Protein AF-A0A8R1TW25-F1 (afdb_monomer_lite)

Organism: Onchocerca volvulus (NCBI:txid6282)

Sequence (114 aa):
MEELETTRHPTLLLITYSAFYSAAFLLGLLGNTFAVLSVILHPQLRSSTDYLISSLATADLLIILFCLPTTLLNNLLTGYYYKFFFYLPGIQLILLYLNHIKLSLTYSNKFLKI

InterPro domains:
  IPR000276 G protein-coupled receptor, rhodopsin-like [PF00001] (31-79)
  IPR000276 G protein-coupled receptor, rhodopsin-like [PR00237] (16-40)
  IPR000276 G protein-coupled receptor, rhodopsin-like [PR00237] (49-70)
  IPR017452 GPCR, rhodopsin-like, 7TM [PS50262] (31-114)

pLDDT: mean 72.18, std 10.29, range [39.75, 86.56]

Foldseek 3Di:
DPPPVCVVCPVVVLVVVLVVLVVLLVLLLVLLVVLLVVCVVDVPPDDPVSVVLNVVSVVSNVCSVPVSVVVNVCCVPVVPDPPVVVVVVVVVSVVSVVSSVVSVVVVVVVVVVD

Radius of gyration: 18.36 Å; chains: 1; bounding box: 44×23×59 Å

Structure (mmCIF, N/CA/C/O backbone):
data_AF-A0A8R1TW25-F1
#
_entry.id   AF-A0A8R1TW25-F1
#
loop_
_atom_site.group_PDB
_atom_site.id
_atom_site.type_symbol
_atom_site.label_atom_id
_atom_site.label_alt_id
_atom_site.label_comp_id
_atom_site.label_asym_id
_atom_site.label_entity_id
_atom_site.label_seq_id
_atom_site.pdbx_PDB_ins_code
_atom_site.Cartn_x
_atom_site.Cartn_y
_atom_site.Cartn_z
_atom_site.occupancy
_atom_site.B_iso_or_equiv
_atom_site.auth_seq_id
_atom_site.auth_comp_id
_atom_site.auth_asym_id
_atom_site.auth_atom_id
_atom_site.pdbx_PDB_model_num
ATOM 1 N N . MET A 1 1 ? 15.867 6.153 -40.511 1.00 39.75 1 MET A N 1
ATOM 2 C CA . MET A 1 1 ? 16.606 6.652 -39.331 1.00 39.75 1 MET A CA 1
ATOM 3 C C . MET A 1 1 ? 15.606 6.966 -38.218 1.00 39.75 1 MET A C 1
ATOM 5 O O . MET A 1 1 ? 15.552 8.091 -37.756 1.00 39.75 1 MET A O 1
ATOM 9 N N . GLU A 1 2 ? 14.799 5.981 -37.808 1.00 52.12 2 GLU A N 1
ATOM 10 C CA . GLU A 1 2 ? 13.659 6.202 -36.892 1.00 52.12 2 GLU A CA 1
ATOM 11 C C . GLU A 1 2 ? 13.721 5.320 -35.633 1.00 52.12 2 GLU A C 1
ATOM 13 O O . GLU A 1 2 ? 12.876 5.410 -34.754 1.00 52.12 2 GLU A O 1
ATOM 18 N N . GLU A 1 3 ? 14.770 4.503 -35.494 1.00 54.66 3 GLU A N 1
ATOM 19 C CA . GLU A 1 3 ? 14.929 3.597 -34.348 1.00 54.66 3 GLU A CA 1
ATOM 20 C C . GLU A 1 3 ? 15.868 4.146 -33.256 1.00 54.66 3 GLU A C 1
ATOM 22 O O . GLU A 1 3 ? 15.961 3.564 -32.178 1.00 54.66 3 GLU A O 1
ATOM 27 N N . LEU A 1 4 ? 16.559 5.274 -33.487 1.00 48.50 4 LEU A N 1
ATOM 28 C CA . LEU A 1 4 ? 17.654 5.710 -32.604 1.00 48.50 4 LEU A CA 1
ATOM 29 C C . LEU A 1 4 ? 17.292 6.815 -31.593 1.00 48.50 4 LEU A C 1
ATOM 31 O O . LEU A 1 4 ? 17.975 6.941 -30.574 1.00 48.50 4 LEU A O 1
ATOM 35 N N . GLU A 1 5 ? 16.207 7.575 -31.788 1.00 51.94 5 GLU A N 1
ATOM 36 C CA . GLU A 1 5 ? 15.834 8.633 -30.827 1.00 51.94 5 GLU A CA 1
ATOM 37 C C . GLU A 1 5 ? 15.196 8.092 -29.532 1.00 51.94 5 GLU A C 1
ATOM 39 O O . GLU A 1 5 ? 15.172 8.786 -28.518 1.00 51.94 5 GLU A O 1
ATOM 44 N N . THR A 1 6 ? 14.806 6.810 -29.479 1.00 55.19 6 THR A N 1
ATOM 45 C CA . THR A 1 6 ? 14.230 6.193 -28.266 1.00 55.19 6 THR A CA 1
ATOM 46 C C . THR A 1 6 ? 15.244 6.005 -27.113 1.00 55.19 6 THR A C 1
ATOM 48 O O . THR A 1 6 ? 14.872 5.800 -25.958 1.00 55.19 6 THR A O 1
ATOM 51 N N . THR A 1 7 ? 16.549 6.139 -27.377 1.00 56.06 7 THR A N 1
ATOM 52 C CA . THR A 1 7 ? 17.622 5.829 -26.410 1.00 56.06 7 THR A CA 1
ATOM 53 C C . THR A 1 7 ? 17.793 6.848 -25.277 1.00 56.06 7 THR A C 1
ATOM 55 O O . THR A 1 7 ? 18.337 6.495 -24.231 1.00 56.06 7 THR A O 1
ATOM 58 N N . ARG A 1 8 ? 17.306 8.092 -25.421 1.00 55.66 8 ARG A N 1
ATOM 59 C CA . ARG A 1 8 ? 17.395 9.131 -24.364 1.00 55.66 8 ARG A CA 1
ATOM 60 C C . ARG A 1 8 ? 16.198 9.144 -23.408 1.00 55.66 8 ARG A C 1
ATOM 62 O O . ARG A 1 8 ? 16.253 9.796 -22.368 1.00 55.66 8 ARG A O 1
ATOM 69 N N . HIS A 1 9 ? 15.153 8.373 -23.707 1.00 56.88 9 HIS A N 1
ATOM 70 C CA . HIS A 1 9 ? 13.940 8.282 -22.896 1.00 56.88 9 HIS A CA 1
ATOM 71 C C . HIS A 1 9 ? 13.968 7.354 -21.663 1.00 56.88 9 HIS A C 1
ATOM 73 O O . HIS A 1 9 ? 13.048 7.499 -20.854 1.00 56.88 9 HIS A O 1
ATOM 79 N N . PRO A 1 10 ? 14.939 6.442 -21.417 1.00 63.06 10 PRO A N 1
ATOM 80 C CA . PRO A 1 10 ? 14.824 5.552 -20.266 1.00 63.06 10 PRO A CA 1
ATOM 81 C C . PRO A 1 10 ? 14.960 6.323 -18.948 1.00 63.06 10 PRO A C 1
ATOM 83 O O . PRO A 1 10 ? 14.210 6.062 -18.015 1.00 63.06 10 PRO A O 1
ATOM 86 N N . THR A 1 11 ? 15.842 7.326 -18.867 1.00 65.50 11 THR A N 1
ATOM 87 C CA . THR A 1 11 ? 16.049 8.093 -17.627 1.00 65.50 11 THR A CA 1
ATOM 88 C C . THR A 1 11 ? 14.899 9.044 -17.332 1.00 65.50 11 THR A C 1
ATOM 90 O O . THR A 1 11 ? 14.461 9.110 -16.189 1.00 65.50 11 THR A O 1
ATOM 93 N N . LEU A 1 12 ? 14.363 9.736 -18.345 1.00 73.94 12 LEU A N 1
ATOM 94 C CA . LEU A 1 12 ? 13.195 10.601 -18.165 1.00 73.94 12 LEU A CA 1
ATOM 95 C C . LEU A 1 12 ? 11.989 9.801 -17.685 1.00 73.94 12 LEU A C 1
ATOM 97 O O . LEU A 1 12 ? 11.374 10.192 -16.700 1.00 73.94 12 LEU A O 1
ATOM 101 N N . LEU A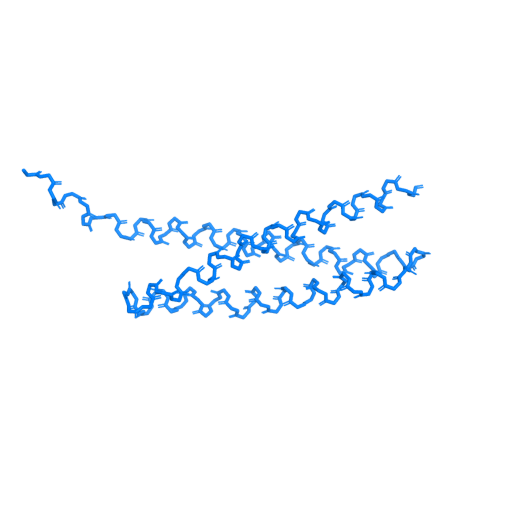 1 13 ? 11.702 8.654 -18.309 1.00 73.44 13 LEU A N 1
ATOM 102 C CA . LEU A 1 13 ? 10.625 7.779 -17.854 1.00 73.44 13 LEU A CA 1
ATOM 103 C C . LEU A 1 13 ? 10.852 7.340 -16.405 1.00 73.44 13 LEU A C 1
ATOM 105 O O . LEU A 1 13 ? 9.937 7.464 -15.601 1.00 73.44 13 LEU A O 1
ATOM 109 N N . LEU A 1 14 ? 12.059 6.901 -16.037 1.00 72.25 14 LEU A N 1
ATOM 110 C CA . LEU A 1 14 ? 12.377 6.517 -14.655 1.00 72.25 14 LEU A CA 1
ATOM 111 C C . LEU A 1 14 ? 12.202 7.674 -13.659 1.00 72.25 14 LEU A C 1
ATOM 113 O O . LEU A 1 14 ? 11.670 7.467 -12.568 1.00 72.25 14 LEU A O 1
ATOM 117 N N . ILE A 1 15 ? 12.603 8.895 -14.020 1.00 77.44 15 ILE A N 1
ATOM 118 C CA . ILE A 1 15 ? 12.430 10.084 -13.175 1.00 77.44 15 ILE A CA 1
ATOM 119 C C . ILE A 1 15 ? 10.943 10.410 -13.031 1.00 77.44 15 ILE A C 1
ATOM 121 O O . ILE A 1 15 ? 10.463 10.587 -11.916 1.00 77.44 15 ILE A O 1
ATOM 125 N N . THR A 1 16 ? 10.193 10.426 -14.133 1.00 80.12 16 THR A N 1
ATOM 126 C CA . THR A 1 16 ? 8.748 10.660 -14.106 1.00 80.12 16 THR A CA 1
ATOM 127 C C . THR A 1 16 ? 8.050 9.593 -13.265 1.00 80.12 16 THR A C 1
ATOM 129 O O . THR A 1 16 ? 7.323 9.938 -12.338 1.00 80.12 16 THR A O 1
ATOM 132 N N . TYR A 1 17 ? 8.325 8.306 -13.497 1.00 75.75 17 TYR A N 1
ATOM 133 C CA . TYR A 1 17 ? 7.772 7.213 -12.698 1.00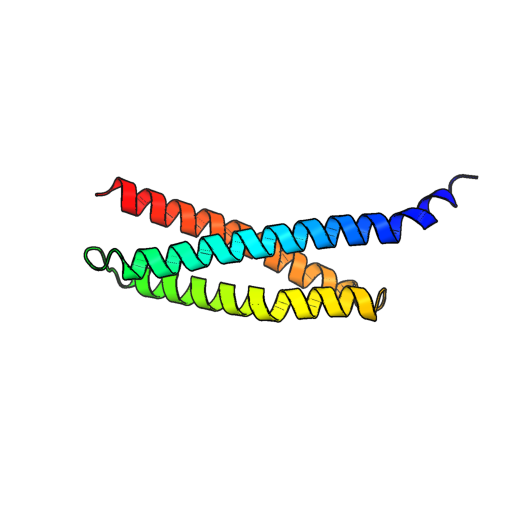 75.75 17 TYR A CA 1
ATOM 134 C C . TYR A 1 17 ? 8.133 7.358 -11.218 1.00 75.75 17 TYR A C 1
ATOM 136 O O . TYR A 1 17 ? 7.239 7.303 -10.380 1.00 75.75 17 TYR A O 1
ATOM 144 N N . SER A 1 18 ? 9.400 7.594 -10.872 1.00 77.44 18 SER A N 1
ATOM 145 C CA . SER A 1 18 ? 9.812 7.741 -9.468 1.00 77.44 18 SER A CA 1
ATOM 146 C C . SER A 1 18 ? 9.154 8.939 -8.776 1.00 77.44 18 SER A C 1
ATOM 148 O O . SER A 1 18 ? 8.753 8.815 -7.619 1.00 77.44 18 SER A O 1
ATOM 150 N N . ALA A 1 19 ? 8.960 10.058 -9.482 1.00 82.56 19 ALA A N 1
ATOM 151 C CA . ALA A 1 19 ? 8.225 11.216 -8.979 1.00 82.56 19 ALA A CA 1
ATOM 152 C C . ALA A 1 19 ? 6.736 10.908 -8.742 1.00 82.56 19 ALA A C 1
ATOM 154 O O . ALA A 1 19 ? 6.186 11.269 -7.705 1.00 82.56 19 ALA A O 1
ATOM 155 N N . PHE A 1 20 ? 6.077 10.196 -9.662 1.00 81.62 20 PHE A N 1
ATOM 156 C CA . PHE A 1 20 ? 4.692 9.754 -9.460 1.00 81.62 20 PHE A CA 1
ATOM 157 C C . PHE A 1 20 ? 4.569 8.767 -8.290 1.00 81.62 20 PHE A C 1
ATOM 159 O O . PHE A 1 20 ? 3.648 8.885 -7.482 1.00 81.62 20 PHE A O 1
ATOM 166 N N . TYR A 1 21 ? 5.512 7.830 -8.154 1.00 76.31 21 TYR A N 1
ATOM 167 C CA . TYR A 1 21 ? 5.550 6.878 -7.042 1.00 76.31 21 TYR A CA 1
ATOM 168 C C . TYR A 1 21 ? 5.778 7.569 -5.692 1.00 76.31 21 TYR A C 1
ATOM 170 O O . TYR A 1 21 ? 5.127 7.210 -4.713 1.00 76.31 21 TYR A O 1
ATOM 178 N N . SER A 1 22 ? 6.659 8.572 -5.620 1.00 80.75 22 SER A N 1
ATOM 179 C CA . SER A 1 22 ? 6.897 9.325 -4.382 1.00 80.75 22 SER A CA 1
ATOM 180 C C . SER A 1 22 ? 5.721 10.237 -4.020 1.00 80.75 22 SER A C 1
ATOM 182 O O . SER A 1 22 ? 5.356 10.335 -2.849 1.00 80.75 22 SER A O 1
ATOM 184 N N . ALA A 1 23 ? 5.053 10.840 -5.005 1.00 84.31 23 ALA A N 1
ATOM 185 C CA . ALA A 1 23 ? 3.818 11.582 -4.772 1.00 84.31 23 ALA A CA 1
ATOM 186 C C . ALA A 1 23 ? 2.707 10.662 -4.235 1.00 84.31 23 ALA A C 1
ATOM 188 O O . ALA A 1 23 ? 2.059 10.989 -3.241 1.00 84.31 23 ALA A O 1
ATOM 189 N N . ALA A 1 24 ? 2.530 9.480 -4.834 1.00 80.25 24 ALA A N 1
ATOM 190 C CA . ALA A 1 24 ? 1.583 8.475 -4.354 1.00 80.25 24 ALA A CA 1
ATOM 191 C C . ALA A 1 24 ? 1.936 7.966 -2.945 1.00 80.25 24 ALA A C 1
ATOM 193 O O . ALA A 1 24 ? 1.037 7.772 -2.129 1.00 80.25 24 ALA A O 1
ATOM 194 N N . PHE A 1 25 ? 3.228 7.813 -2.633 1.00 79.69 25 PHE A N 1
ATOM 195 C CA . PHE A 1 25 ? 3.721 7.485 -1.292 1.00 79.69 25 PHE A CA 1
ATOM 196 C C . PHE A 1 25 ? 3.288 8.533 -0.264 1.00 79.69 25 PHE A C 1
ATOM 198 O O . PHE A 1 25 ? 2.712 8.173 0.759 1.00 79.69 25 PHE A O 1
ATOM 205 N N . LEU A 1 26 ? 3.508 9.822 -0.545 1.00 84.75 26 LEU A N 1
ATOM 206 C CA . LEU A 1 26 ? 3.134 10.910 0.364 1.00 84.75 26 LEU A CA 1
ATOM 207 C C . LEU A 1 26 ? 1.617 11.013 0.545 1.00 84.75 26 LEU A C 1
ATOM 209 O O . LEU A 1 26 ? 1.145 11.141 1.673 1.00 84.75 26 LEU A O 1
ATOM 213 N N . LEU A 1 27 ? 0.851 10.913 -0.544 1.00 82.88 27 LEU A N 1
ATOM 214 C CA . LEU A 1 27 ? -0.612 10.919 -0.488 1.00 82.88 27 LEU A CA 1
ATOM 215 C C . LEU A 1 27 ? -1.148 9.721 0.306 1.00 82.88 27 LEU A C 1
ATOM 217 O O . LEU A 1 27 ? -2.007 9.892 1.168 1.00 82.88 27 LEU A O 1
ATOM 221 N N . GLY A 1 28 ? -0.602 8.525 0.069 1.00 76.38 28 GLY A N 1
ATOM 222 C CA . GLY A 1 28 ? -0.952 7.314 0.807 1.00 76.38 28 GLY A CA 1
ATOM 223 C C . GLY A 1 28 ? -0.601 7.409 2.293 1.00 76.38 28 GLY A C 1
ATOM 224 O O . GLY A 1 28 ? -1.405 7.019 3.137 1.00 76.38 28 GLY A O 1
ATOM 225 N N . LEU A 1 29 ? 0.557 7.980 2.636 1.00 82.06 29 LEU A N 1
ATOM 226 C CA . LEU A 1 29 ? 0.947 8.241 4.023 1.00 82.06 29 LEU A CA 1
ATOM 227 C C . LEU A 1 29 ? -0.022 9.199 4.711 1.00 82.06 29 LEU A C 1
ATOM 229 O O . LEU A 1 29 ? -0.528 8.884 5.787 1.00 82.06 29 LEU A O 1
ATOM 233 N N . LEU A 1 30 ? -0.306 10.344 4.089 1.00 84.50 30 LEU A N 1
ATOM 234 C CA . LEU A 1 30 ? -1.199 11.355 4.653 1.00 84.50 30 LEU A CA 1
ATOM 235 C C . LEU A 1 30 ? -2.615 10.807 4.851 1.00 84.50 30 LEU A C 1
ATOM 237 O O . LEU A 1 30 ? -3.181 10.958 5.932 1.00 84.50 30 LEU A O 1
ATOM 241 N N . GLY A 1 31 ? -3.164 10.115 3.852 1.00 76.81 31 GLY A N 1
ATOM 242 C CA . GLY A 1 31 ? -4.508 9.549 3.909 1.00 76.81 31 GLY A CA 1
ATOM 243 C C . GLY A 1 31 ? -4.695 8.473 4.968 1.00 76.81 31 GLY A C 1
ATOM 244 O O . GLY A 1 31 ? -5.657 8.516 5.736 1.00 76.81 31 GLY A O 1
ATOM 245 N N . ASN A 1 32 ? -3.760 7.523 5.051 1.00 80.12 32 ASN A N 1
ATOM 246 C CA . ASN A 1 32 ? -3.831 6.455 6.048 1.00 80.12 32 ASN A CA 1
ATOM 247 C C . ASN A 1 32 ? -3.529 6.970 7.462 1.00 80.12 32 ASN A C 1
ATOM 249 O O . ASN A 1 32 ? -4.158 6.535 8.424 1.00 80.12 32 ASN A O 1
ATOM 253 N N . THR A 1 33 ? -2.630 7.948 7.607 1.00 82.50 33 THR A N 1
ATOM 254 C CA . THR A 1 33 ? -2.398 8.600 8.907 1.00 82.50 33 THR A CA 1
ATOM 255 C C . THR A 1 33 ? -3.654 9.335 9.367 1.00 82.50 33 THR A C 1
ATOM 257 O O . THR A 1 33 ? -4.069 9.190 10.515 1.00 82.50 33 THR A O 1
ATOM 260 N N . PHE A 1 34 ? -4.310 10.069 8.463 1.00 80.75 34 PHE A N 1
ATOM 261 C CA . PHE A 1 34 ? -5.574 10.740 8.754 1.00 80.75 34 PHE A CA 1
ATOM 262 C C . PHE A 1 34 ? -6.673 9.748 9.152 1.00 80.75 34 PHE A C 1
ATOM 264 O O . PHE A 1 34 ? -7.438 10.007 10.078 1.00 80.75 34 PHE A O 1
ATOM 271 N N . ALA A 1 35 ? -6.714 8.581 8.511 1.00 76.06 35 ALA A N 1
ATOM 272 C CA . ALA A 1 35 ? -7.648 7.514 8.841 1.00 76.06 35 ALA A CA 1
ATOM 273 C C . ALA A 1 35 ? -7.464 6.979 10.267 1.00 76.06 35 ALA A C 1
ATOM 275 O O . ALA A 1 35 ? -8.419 6.928 11.048 1.00 76.06 35 ALA A O 1
ATOM 276 N N . VAL A 1 36 ? -6.226 6.638 10.632 1.00 79.56 36 VAL A N 1
ATOM 277 C CA . VAL A 1 36 ? -5.893 6.158 11.980 1.00 79.56 36 VAL A CA 1
ATOM 278 C C . VAL A 1 36 ? -6.188 7.240 13.020 1.00 79.56 36 VAL A C 1
ATOM 280 O O . VAL A 1 36 ? -6.837 6.959 14.029 1.00 79.56 36 VAL A O 1
ATOM 283 N N . LEU A 1 37 ? -5.795 8.491 12.754 1.00 81.81 37 LEU A N 1
ATOM 284 C CA . LEU A 1 37 ? -6.092 9.626 13.629 1.00 81.81 37 LEU A CA 1
ATOM 285 C C . LEU A 1 37 ? -7.598 9.820 13.807 1.00 81.81 37 LEU A C 1
ATOM 287 O O . LEU A 1 37 ? -8.055 9.979 14.930 1.00 81.81 37 LEU A O 1
ATOM 291 N N . SER A 1 38 ? -8.388 9.745 12.739 1.00 72.75 38 SER A N 1
ATOM 292 C CA . SER A 1 38 ? -9.839 9.922 12.810 1.00 72.75 38 SER A CA 1
ATOM 293 C C . SER A 1 38 ? -10.519 8.877 13.705 1.00 72.75 38 SER A C 1
ATOM 295 O O . SER A 1 38 ? -11.408 9.224 14.483 1.00 72.75 38 SER A O 1
ATOM 297 N N . VAL A 1 39 ? -10.059 7.620 13.679 1.00 75.31 39 VAL A N 1
ATOM 298 C CA . VAL A 1 39 ? -10.561 6.544 14.564 1.00 75.31 39 VAL A CA 1
ATOM 299 C C . VAL A 1 39 ? -10.188 6.789 16.032 1.00 75.31 39 VAL A C 1
ATOM 301 O O . VAL A 1 39 ? -10.954 6.452 16.944 1.00 75.31 39 VAL A O 1
ATOM 304 N N . ILE A 1 40 ? -9.022 7.395 16.276 1.00 73.88 40 ILE A N 1
ATOM 305 C CA . ILE A 1 40 ? -8.601 7.812 17.618 1.00 73.88 40 ILE A CA 1
ATOM 306 C C . ILE A 1 40 ? -9.443 9.006 18.091 1.00 73.88 40 ILE A C 1
ATOM 308 O O . ILE A 1 40 ? -9.931 8.982 19.220 1.00 73.88 40 ILE A O 1
ATOM 312 N N . LEU A 1 41 ? -9.648 10.007 17.227 1.00 78.31 41 LEU A N 1
ATOM 313 C CA . LEU A 1 41 ? -10.353 11.258 17.526 1.00 78.31 41 LEU A CA 1
ATOM 314 C C . LEU A 1 41 ? -11.868 11.079 17.696 1.00 78.31 41 LEU A C 1
ATOM 316 O O . LEU A 1 41 ? -12.459 11.789 18.505 1.00 78.31 41 LEU A O 1
ATOM 320 N N . HIS A 1 42 ? -12.495 10.118 17.006 1.00 69.88 42 HIS A N 1
ATOM 321 C CA . HIS A 1 42 ? -13.939 9.861 17.096 1.00 69.88 42 HIS A CA 1
ATOM 322 C C . HIS A 1 42 ? -14.259 8.463 17.666 1.00 69.88 42 HIS A C 1
ATOM 324 O O . HIS A 1 42 ? -14.731 7.583 16.942 1.00 69.88 42 HIS A O 1
ATOM 330 N N . PRO A 1 43 ? -14.069 8.228 18.983 1.00 64.31 43 PRO A N 1
ATOM 331 C CA . PRO A 1 43 ? -14.419 6.960 19.623 1.00 64.31 43 PRO A CA 1
ATOM 332 C C . PRO A 1 43 ? -15.917 6.653 19.647 1.00 64.31 43 PRO A C 1
ATOM 334 O O . PRO A 1 43 ? -16.312 5.497 19.770 1.00 64.31 43 PRO A O 1
ATOM 337 N N . GLN A 1 44 ? -16.748 7.693 19.597 1.00 64.25 44 GLN A N 1
ATOM 338 C CA . GLN A 1 44 ? -18.164 7.628 19.965 1.00 64.25 44 GLN A CA 1
ATOM 339 C C . GLN A 1 44 ? -19.023 6.842 18.960 1.00 64.25 44 GLN A C 1
ATOM 341 O O . GLN A 1 44 ? -20.069 6.325 19.331 1.00 64.25 44 GLN A O 1
ATOM 346 N N . LEU A 1 45 ? -18.558 6.691 17.713 1.00 58.62 45 LEU A N 1
ATOM 347 C CA . LEU A 1 45 ? -19.219 5.922 16.648 1.00 58.62 45 LEU A CA 1
ATOM 348 C C . LEU A 1 45 ? -18.486 4.606 16.325 1.00 58.62 45 LEU A C 1
ATOM 350 O O . LEU A 1 45 ? -18.625 4.096 15.210 1.00 58.62 45 LEU A O 1
ATOM 354 N N . ARG A 1 46 ? -17.685 4.078 17.269 1.00 60.22 46 ARG A N 1
ATOM 355 C CA . ARG A 1 46 ? -16.894 2.851 17.086 1.00 60.22 46 ARG A CA 1
ATOM 356 C C . ARG A 1 46 ? -17.798 1.646 16.855 1.00 60.22 46 ARG A C 1
ATOM 358 O O . ARG A 1 46 ? -18.352 1.072 17.788 1.00 60.22 46 ARG A O 1
ATOM 365 N N . SER A 1 47 ? -17.887 1.234 15.600 1.00 71.38 47 SER A N 1
ATOM 366 C CA . SER A 1 47 ? -18.310 -0.116 15.237 1.00 71.38 47 SER A CA 1
ATOM 367 C C . SER A 1 47 ? -17.073 -1.002 15.072 1.00 71.38 47 SER A C 1
ATOM 369 O O . SER A 1 47 ? -15.971 -0.501 14.844 1.00 71.38 47 SER A O 1
ATOM 371 N N . SER A 1 48 ? -17.239 -2.325 15.132 1.00 76.38 48 SER A N 1
ATOM 372 C CA . SER A 1 48 ? -16.188 -3.315 14.837 1.00 76.38 48 SER A CA 1
ATOM 373 C C . SER A 1 48 ? -15.471 -3.024 13.507 1.00 76.38 48 SER A C 1
ATOM 375 O O . SER A 1 48 ? -14.277 -3.280 13.362 1.00 76.38 48 SER A O 1
ATOM 377 N N . THR A 1 49 ? -16.189 -2.417 12.557 1.00 79.69 49 THR A N 1
ATOM 378 C CA . THR A 1 49 ? -15.680 -1.979 11.253 1.00 79.69 49 THR A CA 1
ATOM 379 C C . THR A 1 49 ? -14.569 -0.927 11.353 1.00 79.69 49 THR A C 1
ATOM 381 O O . THR A 1 49 ? -13.665 -0.934 10.526 1.00 79.69 49 THR A O 1
ATOM 384 N N . ASP A 1 50 ? -14.568 -0.051 12.361 1.00 77.75 50 ASP A N 1
ATOM 385 C CA . ASP A 1 50 ? -13.556 1.013 12.483 1.00 77.75 50 ASP A CA 1
ATOM 386 C C . ASP A 1 50 ? -12.187 0.482 12.883 1.00 77.75 50 ASP A C 1
ATOM 388 O O . ASP A 1 50 ? -11.163 0.944 12.379 1.00 77.75 50 ASP A O 1
ATOM 392 N N . TYR A 1 51 ? -12.167 -0.526 13.756 1.00 79.88 51 TYR A N 1
ATOM 393 C CA . TYR A 1 51 ? -10.941 -1.238 14.098 1.00 79.88 51 TYR A CA 1
ATOM 394 C C . TYR A 1 51 ? -10.383 -1.976 12.882 1.00 79.88 51 TYR A C 1
ATOM 396 O O . TYR A 1 51 ? -9.177 -1.926 12.645 1.00 79.88 51 TYR A O 1
ATOM 404 N N . LEU A 1 52 ? -11.260 -2.587 12.076 1.00 82.62 52 LEU A N 1
ATOM 405 C CA . LEU A 1 52 ? -10.862 -3.239 10.831 1.00 82.62 52 LEU A CA 1
ATOM 406 C C . LEU A 1 52 ? -10.249 -2.230 9.847 1.00 82.62 52 LEU A C 1
ATOM 408 O O . LEU A 1 52 ? -9.145 -2.460 9.361 1.00 82.62 52 LEU A O 1
ATOM 412 N N . ILE A 1 53 ? -10.908 -1.089 9.614 1.00 81.81 53 ILE A N 1
ATOM 413 C CA . ILE A 1 53 ? -10.410 -0.024 8.726 1.00 81.81 53 ILE A CA 1
ATOM 414 C C . ILE A 1 53 ? -9.070 0.529 9.226 1.00 81.81 53 ILE A C 1
ATOM 416 O O . ILE A 1 53 ? -8.142 0.677 8.436 1.00 81.81 53 ILE A O 1
ATOM 420 N N . SER A 1 54 ? -8.941 0.789 10.530 1.00 82.00 54 SER A N 1
ATOM 421 C CA . SER A 1 54 ? -7.693 1.281 11.125 1.00 82.00 54 SER A CA 1
ATOM 422 C C . SER A 1 54 ? -6.550 0.274 10.970 1.00 82.00 54 SER A C 1
ATOM 424 O O . SER A 1 54 ? -5.458 0.645 10.552 1.00 82.00 54 SER A O 1
ATOM 426 N N . SER A 1 55 ? -6.806 -1.014 11.226 1.00 84.50 55 SER A N 1
ATOM 427 C CA . SER A 1 55 ? -5.800 -2.073 11.053 1.00 84.50 55 SER A CA 1
ATOM 428 C C . SER A 1 55 ? -5.373 -2.268 9.595 1.00 84.50 55 SER A C 1
ATOM 430 O O . SER A 1 55 ? -4.214 -2.566 9.317 1.00 84.50 55 SER A O 1
ATOM 432 N N . LEU A 1 56 ? -6.296 -2.059 8.652 1.00 83.31 56 LEU A N 1
ATOM 433 C CA . LEU A 1 56 ? -5.990 -2.095 7.228 1.00 83.31 56 LEU A CA 1
ATOM 434 C C . LEU A 1 56 ? -5.137 -0.883 6.827 1.00 83.31 56 LEU A C 1
ATOM 436 O O . LEU A 1 56 ? -4.143 -1.043 6.128 1.00 83.31 56 LEU A O 1
ATOM 440 N N . ALA A 1 57 ? -5.463 0.306 7.341 1.00 84.00 57 ALA A N 1
ATOM 441 C CA . ALA A 1 57 ? -4.687 1.521 7.109 1.00 84.00 57 ALA A CA 1
ATOM 442 C C . ALA A 1 57 ? -3.259 1.424 7.680 1.00 84.00 57 ALA A C 1
ATOM 444 O O . ALA A 1 57 ? -2.309 1.886 7.048 1.00 84.00 57 ALA A O 1
ATOM 445 N N . THR A 1 58 ? -3.071 0.802 8.852 1.00 83.75 58 THR A N 1
ATOM 446 C CA . THR A 1 58 ? -1.727 0.574 9.414 1.00 83.75 58 THR A CA 1
ATOM 447 C C . THR A 1 58 ? -0.931 -0.459 8.619 1.00 83.75 58 THR A C 1
ATOM 449 O O . THR A 1 58 ? 0.271 -0.271 8.423 1.00 83.75 58 THR A O 1
ATOM 452 N N . ALA A 1 59 ? -1.576 -1.516 8.115 1.00 86.56 59 ALA A N 1
ATOM 453 C CA . ALA A 1 59 ? -0.938 -2.473 7.215 1.00 86.56 59 ALA A CA 1
ATOM 454 C C . ALA A 1 59 ? -0.494 -1.803 5.903 1.00 86.56 59 ALA A C 1
ATOM 456 O O . ALA A 1 59 ? 0.654 -1.974 5.486 1.00 86.56 59 ALA A O 1
ATOM 457 N N . ASP A 1 60 ? -1.356 -0.977 5.306 1.00 85.69 60 ASP A N 1
ATOM 458 C CA . ASP A 1 60 ? -1.037 -0.212 4.100 1.00 85.69 60 ASP A CA 1
ATOM 459 C C . ASP A 1 60 ? 0.136 0.753 4.348 1.00 85.69 60 A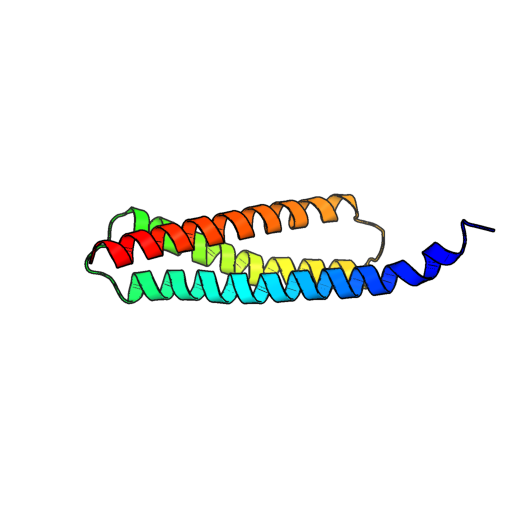SP A C 1
ATOM 461 O O . ASP A 1 60 ? 1.042 0.830 3.521 1.00 85.69 60 ASP A O 1
ATOM 465 N N . LEU A 1 61 ? 0.203 1.418 5.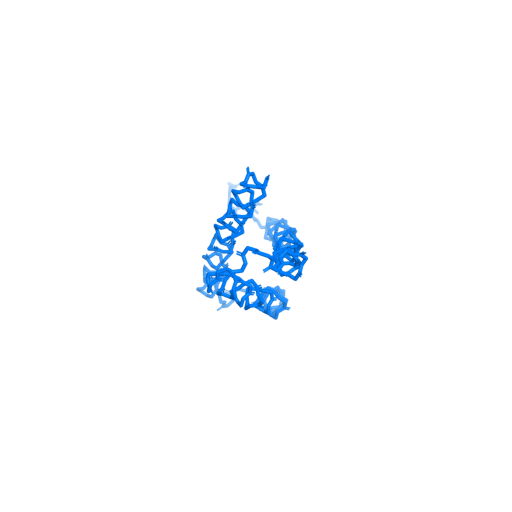510 1.00 81.88 61 LEU A N 1
ATOM 466 C CA . LEU A 1 61 ? 1.345 2.262 5.895 1.00 81.88 61 LEU A CA 1
ATOM 467 C C . LEU A 1 61 ? 2.664 1.489 5.971 1.00 81.88 61 LEU A C 1
ATOM 469 O O . LEU A 1 61 ? 3.675 1.981 5.474 1.00 81.88 61 LEU A O 1
ATOM 473 N N . LEU A 1 62 ? 2.675 0.291 6.565 1.00 83.62 62 LEU A N 1
ATOM 474 C CA . LEU A 1 62 ? 3.881 -0.542 6.633 1.00 83.62 62 LEU A CA 1
ATOM 475 C C . LEU A 1 62 ? 4.330 -0.977 5.238 1.00 83.62 62 LEU A C 1
ATOM 477 O O . LEU A 1 62 ? 5.518 -0.912 4.923 1.00 83.62 62 LEU A O 1
ATOM 481 N N . ILE A 1 63 ? 3.387 -1.377 4.383 1.00 81.44 63 ILE A N 1
ATOM 482 C CA . ILE A 1 63 ? 3.691 -1.758 3.002 1.00 81.44 63 ILE A CA 1
ATOM 483 C C . ILE A 1 63 ? 4.240 -0.553 2.239 1.00 81.44 63 ILE A C 1
ATOM 485 O O . ILE A 1 63 ? 5.280 -0.668 1.606 1.00 81.44 63 ILE A O 1
ATOM 489 N N . ILE A 1 64 ? 3.607 0.615 2.328 1.00 79.44 64 ILE A N 1
ATOM 490 C CA . ILE A 1 64 ? 4.094 1.850 1.701 1.00 79.44 64 ILE A CA 1
ATOM 491 C C . ILE A 1 64 ? 5.510 2.175 2.194 1.00 79.44 64 ILE A C 1
ATOM 493 O O . ILE A 1 64 ? 6.400 2.406 1.378 1.00 79.44 64 ILE A O 1
ATOM 497 N N . LEU A 1 65 ? 5.736 2.145 3.511 1.00 81.88 65 LEU A N 1
ATOM 498 C CA . LEU A 1 65 ? 7.000 2.530 4.137 1.00 81.88 65 LEU A CA 1
ATOM 499 C C . LEU A 1 65 ? 8.152 1.576 3.813 1.00 81.88 65 LEU A C 1
ATOM 501 O O . LEU A 1 65 ? 9.268 2.047 3.632 1.00 81.88 65 LEU A O 1
ATOM 505 N N . PHE A 1 66 ? 7.912 0.266 3.730 1.00 82.88 66 PHE A N 1
ATOM 506 C CA . PHE A 1 66 ? 8.968 -0.721 3.476 1.00 82.88 66 PHE A CA 1
ATOM 507 C C . PHE A 1 66 ? 9.053 -1.151 2.007 1.00 82.88 66 PHE A C 1
ATOM 509 O O . PHE A 1 66 ? 10.144 -1.248 1.454 1.00 82.88 66 PHE A O 1
ATOM 516 N N . CYS A 1 67 ? 7.924 -1.385 1.338 1.00 80.00 67 CYS A N 1
ATOM 517 C CA . CYS A 1 67 ? 7.901 -1.931 -0.020 1.00 80.00 67 CYS A CA 1
ATOM 518 C C . CYS A 1 67 ? 8.306 -0.898 -1.078 1.00 80.00 67 CYS A C 1
ATOM 520 O O . CYS A 1 67 ? 9.074 -1.229 -1.987 1.00 80.00 67 CYS A O 1
ATOM 522 N N . LEU A 1 68 ? 7.837 0.353 -0.976 1.00 75.81 68 LEU A N 1
ATOM 523 C CA . LEU A 1 68 ? 8.165 1.376 -1.974 1.00 75.81 68 LEU A CA 1
ATOM 524 C C . LEU A 1 68 ? 9.653 1.749 -2.017 1.00 75.81 68 LEU A C 1
ATOM 526 O O . LEU A 1 68 ? 10.193 1.758 -3.125 1.00 75.81 68 LEU A O 1
ATOM 530 N N . PRO A 1 69 ? 10.365 1.991 -0.897 1.00 77.56 69 PRO A N 1
ATOM 531 C CA . PRO A 1 69 ? 11.800 2.258 -0.972 1.00 77.56 69 PRO A CA 1
ATOM 532 C C . PRO A 1 69 ? 12.596 1.048 -1.460 1.00 77.56 69 PRO A C 1
ATOM 534 O O . PRO A 1 69 ? 13.504 1.228 -2.267 1.00 77.56 69 PRO A O 1
ATOM 537 N N . THR A 1 70 ? 12.241 -0.181 -1.062 1.00 79.44 70 THR A N 1
ATOM 538 C CA . THR A 1 70 ? 12.881 -1.389 -1.612 1.00 79.44 70 THR A CA 1
ATOM 539 C C . THR A 1 70 ? 12.665 -1.495 -3.120 1.00 79.44 70 THR A C 1
ATOM 541 O O . THR A 1 70 ? 13.594 -1.827 -3.854 1.00 79.44 70 THR A O 1
ATOM 544 N N . THR A 1 71 ? 11.468 -1.160 -3.603 1.00 73.81 71 THR A N 1
ATOM 545 C CA . THR A 1 71 ? 11.146 -1.172 -5.035 1.00 73.81 71 THR A CA 1
ATOM 546 C C . THR A 1 71 ? 11.916 -0.092 -5.788 1.00 73.81 71 THR A C 1
ATOM 548 O O . THR A 1 71 ? 12.495 -0.376 -6.834 1.00 73.81 71 THR A O 1
ATOM 551 N N . LEU A 1 72 ? 11.969 1.136 -5.269 1.00 72.25 72 LEU A N 1
ATOM 552 C CA . LEU A 1 72 ? 12.727 2.227 -5.881 1.00 72.25 72 LEU A CA 1
ATOM 553 C C . LEU A 1 72 ? 14.224 1.901 -5.925 1.00 72.25 72 LEU A C 1
ATOM 555 O O . LEU A 1 72 ? 14.852 2.045 -6.971 1.00 72.25 72 LEU A O 1
ATOM 559 N N . LEU A 1 73 ? 14.780 1.400 -4.819 1.00 75.88 73 LEU A N 1
ATOM 560 C CA . LEU A 1 73 ? 16.179 0.993 -4.738 1.00 75.88 73 LEU A CA 1
ATOM 561 C C . LEU A 1 73 ? 16.495 -0.137 -5.727 1.00 75.88 73 LEU A C 1
ATOM 563 O O . LEU A 1 73 ? 17.500 -0.064 -6.425 1.00 75.88 73 LEU A O 1
ATOM 567 N N . ASN A 1 74 ? 15.626 -1.145 -5.847 1.00 71.69 74 ASN A N 1
ATOM 568 C CA . ASN A 1 74 ? 15.788 -2.222 -6.827 1.00 71.69 74 ASN A CA 1
ATOM 569 C C . ASN A 1 74 ? 15.741 -1.688 -8.270 1.00 71.69 74 ASN A C 1
ATOM 571 O O . ASN A 1 74 ? 16.594 -2.035 -9.085 1.00 71.69 74 ASN A O 1
ATOM 575 N N . ASN A 1 75 ? 14.814 -0.775 -8.574 1.00 69.19 75 ASN A N 1
ATOM 576 C CA . ASN A 1 75 ? 14.743 -0.136 -9.890 1.00 69.19 75 ASN A CA 1
ATOM 577 C C . ASN A 1 75 ? 16.021 0.643 -10.234 1.00 69.19 75 ASN A C 1
ATOM 579 O O . ASN A 1 75 ? 16.496 0.552 -11.365 1.00 69.19 75 ASN A O 1
ATOM 583 N N . LEU A 1 76 ? 16.602 1.361 -9.266 1.00 69.19 76 LEU A N 1
ATOM 584 C CA . LEU A 1 76 ? 17.860 2.090 -9.453 1.00 69.19 76 LEU A CA 1
ATOM 585 C C . LEU A 1 76 ? 19.069 1.154 -9.595 1.00 69.19 76 LEU A C 1
ATOM 587 O O . LEU A 1 76 ? 19.921 1.391 -10.445 1.00 69.19 76 LEU A O 1
ATOM 591 N N . LEU A 1 77 ? 19.156 0.104 -8.772 1.00 70.81 77 LEU A N 1
ATOM 592 C CA . LEU A 1 77 ? 20.324 -0.780 -8.723 1.00 70.81 77 LEU A CA 1
ATOM 593 C C . LEU A 1 77 ? 20.338 -1.842 -9.827 1.00 70.81 77 LEU A C 1
ATOM 595 O O . LEU A 1 77 ? 21.413 -2.253 -10.254 1.00 70.81 77 LEU A O 1
ATOM 599 N N . THR A 1 78 ? 19.178 -2.344 -10.257 1.00 62.56 78 THR A N 1
ATOM 600 C CA . THR A 1 78 ? 19.106 -3.549 -11.101 1.00 62.56 78 THR A CA 1
ATOM 601 C C . THR A 1 78 ? 18.551 -3.305 -12.504 1.00 62.56 78 THR A C 1
ATOM 603 O O . THR A 1 78 ? 18.710 -4.189 -13.341 1.00 62.56 78 THR A O 1
ATOM 606 N N . GLY A 1 79 ? 17.993 -2.121 -12.799 1.00 58.25 79 GLY A N 1
ATOM 607 C CA . GLY A 1 79 ? 17.781 -1.519 -14.132 1.00 58.25 79 GLY A CA 1
ATOM 608 C C . GLY A 1 79 ? 16.942 -2.265 -15.188 1.00 58.25 79 GLY A C 1
ATOM 609 O O . GLY A 1 79 ? 16.219 -1.628 -15.945 1.00 58.25 79 GLY A O 1
ATOM 610 N N . TYR A 1 80 ? 17.011 -3.593 -15.282 1.00 54.91 80 TYR A N 1
ATOM 611 C CA . TYR A 1 80 ? 16.486 -4.373 -16.402 1.00 54.91 80 TYR A CA 1
ATOM 612 C C . TYR A 1 80 ? 16.016 -5.792 -16.032 1.00 54.91 80 TYR A C 1
ATOM 614 O O . TYR A 1 80 ? 15.153 -6.325 -16.729 1.00 54.91 80 TYR A O 1
ATOM 622 N N . TYR A 1 81 ? 16.504 -6.409 -14.947 1.00 53.97 81 TYR A N 1
ATOM 623 C CA . TYR A 1 81 ? 16.352 -7.867 -14.764 1.00 53.97 81 TYR A CA 1
ATOM 624 C C . TYR A 1 81 ? 15.069 -8.350 -14.063 1.00 53.97 81 TYR A C 1
ATOM 626 O O . TYR A 1 81 ? 14.836 -9.553 -14.009 1.00 53.97 81 TYR A O 1
ATOM 634 N N . TYR A 1 82 ? 14.179 -7.456 -13.615 1.00 49.94 82 TYR A N 1
ATOM 635 C CA . TYR A 1 82 ? 12.927 -7.855 -12.948 1.00 49.94 82 TYR A CA 1
ATOM 636 C C . TYR A 1 82 ? 11.680 -7.111 -13.454 1.00 49.94 82 TYR A C 1
ATOM 638 O O . TYR A 1 82 ? 10.800 -6.760 -12.670 1.00 49.94 82 TYR A O 1
ATOM 646 N N . LYS A 1 83 ? 11.539 -6.920 -14.777 1.00 53.34 83 LYS A N 1
ATOM 647 C CA . LYS A 1 83 ? 10.306 -6.365 -15.388 1.00 53.34 83 LYS A CA 1
ATOM 648 C C . LYS A 1 83 ? 9.025 -7.100 -14.957 1.00 53.34 83 LYS A C 1
ATOM 650 O O . LYS A 1 83 ? 7.978 -6.475 -14.841 1.00 53.34 83 LYS A O 1
ATOM 655 N N . PHE A 1 84 ? 9.095 -8.400 -14.664 1.00 56.38 84 PHE A N 1
ATOM 656 C CA . PHE A 1 84 ? 7.938 -9.165 -14.179 1.00 56.38 84 PHE A CA 1
ATOM 657 C C . PHE A 1 84 ? 7.522 -8.766 -12.752 1.00 56.38 84 PHE A C 1
ATOM 659 O O . PHE A 1 84 ? 6.334 -8.651 -12.459 1.00 56.38 84 PHE A O 1
ATOM 666 N N . PHE A 1 85 ? 8.494 -8.446 -11.891 1.00 53.84 85 PHE A N 1
ATOM 667 C CA . PHE A 1 85 ? 8.235 -7.897 -10.560 1.00 53.84 85 PHE A CA 1
ATOM 668 C C . PHE A 1 85 ? 7.828 -6.418 -10.608 1.00 53.84 85 PHE A C 1
ATOM 670 O O . PHE A 1 85 ? 7.418 -5.894 -9.590 1.00 53.84 85 PHE A O 1
ATOM 677 N N . PHE A 1 86 ? 7.899 -5.737 -11.760 1.00 54.94 86 PHE A N 1
ATOM 678 C CA . PHE A 1 86 ? 7.479 -4.337 -11.912 1.00 54.94 86 PHE A CA 1
ATOM 679 C C . PHE A 1 86 ? 5.953 -4.180 -12.048 1.00 54.94 86 PHE A C 1
ATOM 681 O O . PHE A 1 86 ? 5.392 -3.169 -11.627 1.00 54.94 86 PHE A O 1
ATOM 688 N N . TYR A 1 87 ? 5.252 -5.191 -12.576 1.00 58.78 87 TYR A N 1
ATOM 689 C CA . TYR A 1 87 ? 3.785 -5.163 -12.675 1.00 58.78 87 TYR A CA 1
ATOM 690 C C . TYR A 1 87 ? 3.092 -5.388 -11.325 1.00 58.78 87 TYR A C 1
ATOM 692 O O . TYR A 1 87 ? 2.053 -4.784 -11.068 1.00 58.78 87 TYR A O 1
ATOM 700 N N . LEU A 1 88 ? 3.682 -6.205 -10.446 1.00 61.50 88 LEU A N 1
ATOM 701 C CA . LEU A 1 88 ? 3.186 -6.445 -9.084 1.00 61.50 88 LEU A CA 1
ATOM 702 C C . LEU A 1 88 ? 2.980 -5.151 -8.264 1.00 61.50 88 LEU A C 1
ATOM 704 O O . LEU A 1 88 ? 1.866 -4.938 -7.788 1.00 61.50 88 LEU A O 1
ATOM 708 N N . PRO A 1 89 ? 3.973 -4.249 -8.126 1.00 60.06 89 PRO A N 1
ATOM 709 C CA . PRO A 1 89 ? 3.816 -2.994 -7.407 1.00 60.06 89 PRO A CA 1
ATOM 710 C C . PRO A 1 89 ? 2.919 -2.013 -8.160 1.00 60.06 89 PRO A C 1
ATOM 712 O O . PRO A 1 89 ? 2.223 -1.242 -7.511 1.00 60.06 89 PRO A O 1
ATOM 715 N N . GLY A 1 90 ? 2.857 -2.063 -9.497 1.00 67.94 90 GLY A N 1
ATOM 716 C CA . GLY A 1 90 ? 1.891 -1.270 -10.262 1.00 67.94 90 GLY A CA 1
ATOM 717 C C . GLY A 1 90 ? 0.442 -1.624 -9.907 1.00 67.94 90 GLY A C 1
ATOM 718 O O . GLY A 1 90 ? -0.364 -0.738 -9.626 1.00 67.94 90 GLY A O 1
ATOM 719 N N . ILE A 1 91 ? 0.123 -2.922 -9.837 1.00 71.06 91 ILE A N 1
ATOM 720 C CA . ILE A 1 91 ? -1.185 -3.410 -9.374 1.0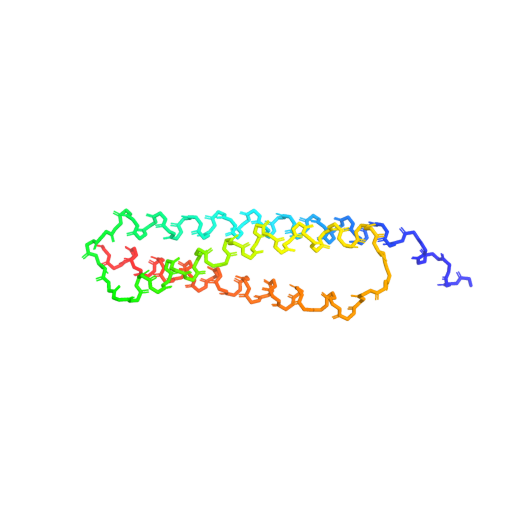0 71.06 91 ILE A CA 1
ATOM 721 C C . ILE A 1 91 ? -1.405 -3.032 -7.905 1.00 71.06 91 ILE A C 1
ATOM 723 O O . ILE A 1 91 ? -2.472 -2.522 -7.569 1.00 71.06 91 ILE A O 1
ATOM 727 N N . GLN A 1 92 ? -0.399 -3.215 -7.041 1.00 73.00 92 GLN A N 1
ATOM 728 C CA . GLN A 1 92 ? -0.466 -2.819 -5.629 1.00 73.00 92 GLN A CA 1
ATOM 729 C C . GLN A 1 92 ? -0.772 -1.322 -5.479 1.00 73.00 92 GLN A C 1
ATOM 731 O O . GLN A 1 92 ? -1.572 -0.945 -4.631 1.00 73.00 92 GLN A O 1
ATOM 736 N N . LEU A 1 93 ? -0.178 -0.468 -6.317 1.00 71.06 93 LEU A N 1
ATOM 737 C CA . LEU A 1 93 ? -0.380 0.977 -6.293 1.00 71.06 93 LEU A CA 1
ATOM 738 C C . LEU A 1 93 ? -1.787 1.360 -6.763 1.00 71.06 9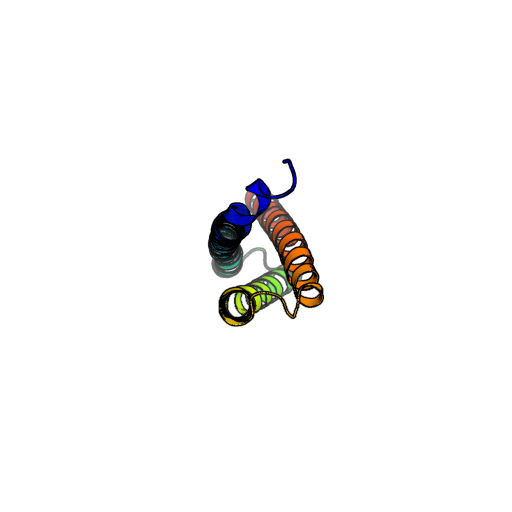3 LEU A C 1
ATOM 740 O O . LEU A 1 93 ? -2.411 2.229 -6.159 1.00 71.06 93 LEU A O 1
ATOM 744 N N . ILE A 1 94 ? -2.324 0.679 -7.780 1.00 76.88 94 ILE A N 1
ATOM 745 C CA . ILE A 1 94 ? -3.726 0.844 -8.192 1.00 76.88 94 ILE A CA 1
ATOM 746 C C . ILE A 1 94 ? -4.665 0.420 -7.058 1.00 76.88 94 ILE A C 1
ATOM 748 O O . ILE A 1 94 ? -5.584 1.161 -6.714 1.00 76.88 94 ILE A O 1
ATOM 752 N N . LEU A 1 95 ? -4.428 -0.740 -6.439 1.00 78.62 95 LEU A N 1
ATOM 753 C CA . LEU A 1 95 ? -5.223 -1.217 -5.304 1.00 78.62 95 LEU A CA 1
ATOM 754 C C . LEU A 1 95 ? -5.141 -0.255 -4.115 1.00 78.62 95 LEU A C 1
ATOM 756 O O . LEU A 1 95 ? -6.167 0.052 -3.515 1.00 78.62 95 LEU A O 1
ATOM 760 N N . LEU A 1 96 ? -3.954 0.276 -3.824 1.00 74.25 96 LEU A N 1
ATOM 761 C CA . LEU A 1 96 ? -3.746 1.274 -2.782 1.00 74.25 96 LEU A CA 1
ATOM 762 C C . LEU A 1 96 ? -4.524 2.560 -3.078 1.00 74.25 96 LEU A C 1
ATOM 764 O O . LEU A 1 96 ? -5.192 3.099 -2.198 1.00 74.25 96 LEU A O 1
ATOM 768 N N . TYR A 1 97 ? -4.482 3.034 -4.323 1.00 76.69 97 TYR A N 1
ATOM 769 C CA . TYR A 1 97 ? -5.236 4.208 -4.748 1.00 76.69 97 TYR A CA 1
ATOM 770 C C . TYR A 1 97 ? -6.750 3.995 -4.585 1.00 76.69 97 TYR A C 1
ATOM 772 O O . TYR A 1 97 ? -7.454 4.854 -4.050 1.00 76.69 97 TYR A O 1
ATOM 780 N N . LEU A 1 98 ? -7.252 2.813 -4.958 1.00 79.19 98 LEU A N 1
ATOM 781 C CA . LEU A 1 98 ? -8.651 2.432 -4.755 1.00 79.19 98 LEU A CA 1
ATOM 782 C C . LEU A 1 98 ? -9.016 2.333 -3.266 1.00 79.19 98 LEU A C 1
ATOM 784 O O . LEU A 1 98 ? -10.094 2.785 -2.873 1.00 79.19 98 LEU A O 1
ATOM 788 N N . ASN A 1 99 ? -8.138 1.770 -2.432 1.00 79.56 99 ASN A N 1
ATOM 789 C CA . ASN A 1 99 ? -8.336 1.682 -0.985 1.00 79.56 99 ASN A CA 1
ATOM 790 C C . ASN A 1 99 ? -8.399 3.072 -0.353 1.00 79.56 99 ASN A C 1
ATOM 792 O O . ASN A 1 99 ? -9.306 3.331 0.432 1.00 79.56 99 ASN A O 1
ATOM 796 N N . HIS A 1 100 ? -7.516 3.986 -0.754 1.00 75.12 100 HIS A N 1
ATOM 797 C CA . HIS A 1 100 ? -7.499 5.361 -0.264 1.00 75.12 100 HIS A CA 1
ATOM 798 C C . HIS A 1 100 ? -8.811 6.099 -0.567 1.00 75.12 100 HIS A C 1
ATOM 800 O O . HIS A 1 100 ? -9.383 6.742 0.314 1.00 75.12 100 HIS A O 1
ATOM 806 N N . ILE A 1 101 ? -9.337 5.962 -1.790 1.00 78.38 101 ILE A N 1
ATOM 807 C CA . ILE A 1 101 ? -10.636 6.539 -2.167 1.00 78.38 101 ILE A CA 1
ATOM 808 C C . ILE A 1 101 ? -11.762 5.947 -1.311 1.00 78.38 101 ILE A C 1
ATOM 810 O O . ILE A 1 101 ? -12.582 6.692 -0.776 1.00 78.38 101 ILE A O 1
ATOM 814 N N . LYS A 1 102 ? -11.796 4.619 -1.135 1.00 79.06 102 LYS A N 1
ATOM 815 C CA . LYS A 1 102 ? -12.809 3.946 -0.302 1.00 79.06 102 LYS A CA 1
ATOM 816 C C . LYS A 1 102 ? -12.741 4.384 1.157 1.00 79.06 102 LYS A C 1
ATOM 818 O O . LYS A 1 102 ? -13.785 4.612 1.768 1.00 79.06 102 LYS A O 1
ATOM 823 N N . LEU A 1 103 ? -11.534 4.511 1.706 1.00 74.62 103 LEU A N 1
ATOM 824 C CA . LEU A 1 103 ? -11.314 5.007 3.058 1.00 74.62 103 LEU A CA 1
ATOM 825 C C . LEU A 1 103 ? -11.865 6.428 3.174 1.00 74.62 103 LEU A C 1
ATOM 827 O O . LEU A 1 103 ? -12.741 6.677 3.996 1.00 74.62 103 LEU A O 1
ATOM 831 N N . SER A 1 104 ? -11.418 7.332 2.297 1.00 75.00 104 SER A N 1
ATOM 832 C CA . SER A 1 104 ? -11.839 8.736 2.279 1.00 75.00 104 SER A CA 1
ATOM 833 C C . SER A 1 104 ? -13.361 8.885 2.168 1.00 75.00 104 SER A C 1
ATOM 835 O O . SER A 1 104 ? -13.958 9.633 2.940 1.00 75.00 104 SER A O 1
ATOM 837 N N . LEU A 1 105 ? -14.012 8.101 1.301 1.00 76.81 105 LEU A N 1
ATOM 838 C CA . LEU A 1 105 ? -15.473 8.045 1.182 1.00 76.81 105 LEU A CA 1
ATOM 839 C C . LEU A 1 105 ? -16.146 7.537 2.461 1.00 76.81 105 LEU A C 1
ATOM 841 O O . LEU A 1 105 ? -17.133 8.114 2.912 1.00 76.81 105 LEU A O 1
ATOM 845 N N . THR A 1 106 ? -15.620 6.471 3.067 1.00 76.00 106 THR A N 1
ATOM 846 C CA . THR A 1 106 ? -16.168 5.910 4.312 1.00 76.00 106 THR A CA 1
ATOM 847 C C . THR A 1 106 ? -16.081 6.922 5.457 1.00 76.00 106 THR A C 1
ATOM 849 O O . THR A 1 106 ? -17.039 7.072 6.216 1.00 76.00 106 THR A O 1
ATOM 852 N N . TYR A 1 107 ? -14.980 7.675 5.544 1.00 67.75 107 TYR A N 1
ATOM 853 C CA . TYR A 1 107 ? -14.819 8.757 6.517 1.00 67.75 107 TYR A CA 1
ATOM 854 C C . TYR A 1 107 ? -15.718 9.952 6.226 1.00 67.75 107 TYR A C 1
ATOM 856 O O . TYR A 1 107 ? -16.365 10.444 7.146 1.00 67.75 107 TYR A O 1
ATOM 864 N N . SER A 1 108 ? -15.798 10.399 4.971 1.00 73.12 108 SER A N 1
ATOM 865 C CA . SER A 1 108 ? -16.688 11.492 4.573 1.00 73.12 108 SER A CA 1
ATOM 866 C C . SER A 1 108 ? -18.142 11.169 4.928 1.00 73.12 108 SER A C 1
ATOM 868 O O . SER A 1 108 ? -18.821 11.989 5.538 1.00 73.12 108 SER A O 1
ATOM 870 N N . ASN A 1 109 ? -18.582 9.932 4.681 1.00 74.69 109 ASN A N 1
ATOM 871 C CA . ASN A 1 109 ? -19.914 9.460 5.060 1.00 74.69 109 ASN A CA 1
ATOM 872 C C . ASN A 1 109 ? -20.129 9.386 6.580 1.00 74.69 109 ASN A C 1
ATOM 874 O O . ASN A 1 109 ? -21.243 9.614 7.048 1.00 74.69 109 ASN A O 1
ATOM 878 N N . LYS A 1 110 ? -19.094 9.051 7.363 1.00 67.81 110 LYS A N 1
ATOM 879 C CA . LYS A 1 110 ? -19.169 9.075 8.833 1.00 67.81 110 LYS A CA 1
ATOM 880 C C . LYS A 1 110 ? -19.230 10.496 9.383 1.00 67.81 110 LYS A C 1
ATOM 882 O O . LYS A 1 110 ? -20.002 10.728 10.302 1.00 67.81 110 LYS A O 1
ATOM 887 N N . PHE A 1 111 ? -18.460 11.421 8.815 1.00 67.31 111 PHE A N 1
ATOM 888 C CA . PHE A 1 111 ? -18.483 12.832 9.198 1.00 67.31 111 PHE A CA 1
ATOM 889 C C . PHE A 1 111 ? -19.817 13.492 8.834 1.00 67.31 111 PHE A C 1
ATOM 891 O O . PHE A 1 111 ? -20.363 14.226 9.640 1.00 67.31 111 PHE A O 1
ATOM 898 N N . LEU A 1 112 ? -20.383 13.172 7.663 1.00 69.00 112 LEU A N 1
ATOM 899 C CA . LEU A 1 112 ? -21.687 13.684 7.225 1.00 69.00 112 LEU A CA 1
ATOM 900 C C . LEU A 1 112 ? -22.864 13.183 8.088 1.00 69.00 112 LEU A C 1
ATOM 902 O O . LEU A 1 112 ? -23.936 13.775 8.058 1.00 69.00 112 LEU A O 1
ATOM 906 N N . LYS A 1 113 ? -22.697 12.068 8.812 1.00 63.22 113 LYS A N 1
ATOM 907 C CA . LYS A 1 113 ? -23.724 11.508 9.710 1.00 63.22 113 LYS A CA 1
ATOM 908 C C . LYS A 1 113 ? -23.724 12.114 11.121 1.00 63.22 113 LYS A C 1
ATOM 910 O O . LYS A 1 113 ? -24.586 11.723 11.908 1.00 63.22 113 LYS A O 1
ATOM 915 N N . ILE A 1 114 ? -22.767 12.985 11.443 1.00 57.31 114 ILE A N 1
ATOM 916 C CA . ILE A 1 114 ? -22.732 13.783 12.681 1.00 57.31 114 ILE A CA 1
ATOM 917 C C . ILE A 1 114 ? -23.457 15.100 12.410 1.00 57.31 114 ILE A C 1
ATOM 919 O O . ILE A 1 114 ? -24.253 15.501 13.285 1.00 57.31 114 ILE A O 1
#

Secondary structure (DSSP, 8-state):
--SSGGGGHHHHHHHHHHHHHHHHHHHHHHHHHHHHHHHHH-GGG--HHHHHHHHHHHHHHHHHHHHHHHHHHHHHHHTTTTHHHHHHHHHHHHHHHHHHHHHHHHHHHHHHT-